Protein AF-A0A091BX92-F1 (afdb_monomer)

Secondary structure (DSSP, 8-state):
-HHHHHTT--HHHHHHHHHHHHHHHHHHHHHHHHHHHHTHHHHHHSHHHHHHHHHHHHHHHHHHHHHHHHHHT--HHHHHHHTTTTS-HHHHHHHHHHTT--HHHHHHHHHHHHHHHHHHHHHHHTT-

Sequence (128 aa):
MVFLLVFDIPQTAYDNGGQFLSIWITPATVCLAIKLENNYQYLKENYIPILTGIISGVLLHTILILALYLLFFFDGELFATLYPKSITTAIAVGVSESLGGLESLTVAVVVFTGILGAAIGPGLVLKS

pLDDT: mean 83.37, std 9.71, range [44.44, 94.94]

Solvent-accessible surface area (backbone atoms only — not comparable to full-atom values): 7056 Å² total; per-residue (Å²): 107,73,67,40,67,75,67,72,52,58,65,71,61,54,52,61,61,46,49,58,59,59,60,53,46,55,59,53,52,51,52,51,51,52,56,46,58,79,42,37,69,61,48,67,76,43,43,64,67,51,51,53,50,51,52,51,51,51,52,52,50,52,52,51,52,52,51,48,39,71,74,66,69,58,56,68,40,57,50,24,20,57,69,40,30,86,46,61,57,79,59,21,34,57,55,11,50,76,55,58,19,49,50,74,57,24,47,52,46,19,51,52,47,47,52,51,45,65,67,47,43,59,72,68,61,73,75,115

Mean predicted aligned error: 8.31 Å

Organism: NCBI:txid1302649

Radius of gyration: 18.19 Å; Cα contacts (8 Å, |Δi|>4): 69; chains: 1; bounding box: 42×31×53 Å

Structure (mmCIF, N/CA/C/O backbone):
data_AF-A0A091BX92-F1
#
_entry.id   AF-A0A091BX92-F1
#
loop_
_atom_site.group_PDB
_atom_site.id
_atom_site.type_symbo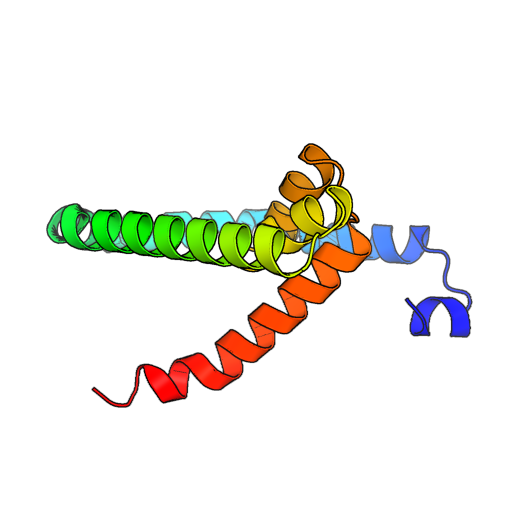l
_atom_site.label_atom_id
_atom_site.label_alt_id
_atom_site.label_comp_id
_atom_site.label_asym_id
_atom_site.label_entity_id
_atom_site.label_seq_id
_atom_site.pdbx_PDB_ins_code
_atom_site.Cartn_x
_atom_site.Cartn_y
_atom_site.Cartn_z
_atom_site.occupancy
_atom_site.B_iso_or_equiv
_atom_site.auth_seq_id
_atom_site.auth_comp_id
_atom_site.auth_asym_id
_atom_site.auth_atom_id
_atom_site.pdbx_PDB_model_num
ATOM 1 N N . MET A 1 1 ? 1.011 -4.077 -21.528 1.00 57.09 1 MET A N 1
ATOM 2 C CA . MET A 1 1 ? 2.123 -3.612 -22.387 1.00 57.09 1 MET A CA 1
ATOM 3 C C . MET A 1 1 ? 2.251 -4.430 -23.672 1.00 57.09 1 MET A C 1
ATOM 5 O O . MET A 1 1 ? 2.066 -3.853 -24.730 1.00 57.09 1 MET A O 1
ATOM 9 N N . VAL A 1 2 ? 2.452 -5.757 -23.604 1.00 62.53 2 VAL A N 1
ATOM 10 C CA . VAL A 1 2 ? 2.533 -6.638 -24.799 1.00 62.53 2 VAL A CA 1
ATOM 11 C C . VAL A 1 2 ? 1.303 -6.512 -25.706 1.00 62.53 2 VAL A C 1
ATOM 13 O O . VAL A 1 2 ? 1.441 -6.412 -26.915 1.00 62.53 2 VAL A O 1
ATOM 16 N N . PHE A 1 3 ? 0.107 -6.415 -25.122 1.00 67.81 3 PHE A N 1
ATOM 17 C CA . PHE A 1 3 ? -1.128 -6.198 -25.880 1.00 67.81 3 PHE A CA 1
ATOM 18 C C . PHE A 1 3 ? -1.123 -4.878 -26.677 1.00 67.81 3 PHE A C 1
ATOM 20 O O . PHE A 1 3 ? -1.458 -4.878 -27.851 1.00 67.81 3 PHE A O 1
ATOM 27 N N . LEU A 1 4 ? -0.676 -3.761 -26.088 1.00 66.44 4 LEU A N 1
ATOM 28 C CA . LEU A 1 4 ? -0.647 -2.460 -26.778 1.00 66.44 4 LEU A CA 1
ATOM 29 C C . LEU A 1 4 ? 0.383 -2.429 -27.916 1.00 66.44 4 LEU A C 1
ATOM 31 O O . LEU A 1 4 ? 0.110 -1.839 -28.953 1.00 66.44 4 LEU A O 1
ATOM 35 N N . LEU A 1 5 ? 1.520 -3.113 -27.740 1.00 63.19 5 LEU A N 1
ATOM 36 C CA . LEU A 1 5 ? 2.550 -3.265 -28.774 1.00 63.19 5 LEU A CA 1
ATOM 37 C C . LEU A 1 5 ? 2.082 -4.137 -29.948 1.00 63.19 5 LEU A C 1
ATOM 39 O O . LEU A 1 5 ? 2.441 -3.867 -31.085 1.00 63.19 5 LEU A O 1
ATOM 43 N N . VAL A 1 6 ? 1.273 -5.171 -29.688 1.00 71.62 6 VAL A N 1
ATOM 44 C CA . VAL A 1 6 ? 0.710 -6.041 -30.740 1.00 71.62 6 VAL A CA 1
ATOM 45 C C . VAL A 1 6 ? -0.381 -5.329 -31.545 1.00 71.62 6 VAL A C 1
ATOM 47 O O . VAL A 1 6 ? -0.534 -5.601 -32.732 1.00 71.62 6 VAL A O 1
ATOM 50 N N . PHE A 1 7 ? -1.127 -4.418 -30.917 1.00 75.81 7 PHE A N 1
ATOM 51 C CA . PHE A 1 7 ? -2.222 -3.673 -31.551 1.00 75.81 7 PHE A CA 1
ATOM 52 C C . PHE A 1 7 ? -1.830 -2.263 -32.032 1.00 75.81 7 PHE A C 1
ATOM 54 O O . PHE A 1 7 ? -2.705 -1.527 -32.480 1.00 75.81 7 PHE A O 1
ATOM 61 N N . ASP A 1 8 ? -0.545 -1.900 -31.947 1.00 65.19 8 ASP A N 1
ATOM 62 C CA . ASP A 1 8 ? 0.020 -0.600 -32.353 1.00 65.19 8 ASP A CA 1
ATOM 63 C C . ASP A 1 8 ? -0.769 0.610 -31.809 1.00 65.19 8 ASP A C 1
ATOM 65 O O . ASP A 1 8 ? -1.004 1.614 -32.483 1.00 65.19 8 ASP A O 1
ATOM 69 N N . ILE A 1 9 ? -1.246 0.491 -30.564 1.00 69.06 9 ILE A N 1
ATOM 70 C CA . ILE A 1 9 ? -2.024 1.546 -29.912 1.00 69.06 9 ILE A CA 1
ATOM 71 C C . ILE A 1 9 ? -1.036 2.524 -29.270 1.00 69.06 9 ILE A C 1
ATOM 73 O O . ILE A 1 9 ? -0.296 2.120 -28.365 1.00 69.06 9 ILE A O 1
ATOM 77 N N . PRO A 1 10 ? -1.028 3.809 -29.672 1.00 73.56 10 PRO A N 1
ATOM 78 C CA . PRO A 1 10 ? -0.147 4.792 -29.061 1.00 73.56 10 PRO A CA 1
ATOM 79 C C . PRO A 1 10 ? -0.455 4.916 -27.563 1.00 73.56 10 PRO A C 1
ATOM 81 O O . PRO A 1 10 ? -1.616 5.040 -27.170 1.00 73.56 10 PRO A O 1
ATOM 84 N N . GLN A 1 11 ? 0.588 4.904 -26.720 1.00 62.22 11 GLN A N 1
ATOM 85 C CA . GLN A 1 11 ? 0.460 5.036 -25.257 1.00 62.22 11 GLN A CA 1
ATOM 86 C C . GLN A 1 11 ? -0.392 6.247 -24.858 1.00 62.22 11 GLN A C 1
ATOM 88 O O . GLN A 1 11 ? -1.232 6.154 -23.971 1.00 62.22 11 GLN A O 1
ATOM 93 N N . THR A 1 12 ? -0.273 7.344 -25.604 1.00 62.91 12 THR A N 1
ATOM 94 C CA . THR A 1 12 ? -1.047 8.572 -25.395 1.00 62.91 12 THR A CA 1
ATOM 95 C C . THR A 1 12 ? -2.563 8.378 -25.526 1.00 62.91 12 THR A C 1
ATOM 97 O O . THR A 1 12 ? -3.331 9.091 -24.881 1.00 62.91 12 THR A O 1
ATOM 100 N N . ALA A 1 13 ? -3.029 7.413 -26.326 1.00 66.38 13 ALA A N 1
ATOM 101 C CA . ALA A 1 13 ? -4.447 7.057 -26.404 1.00 66.38 13 ALA A CA 1
ATOM 102 C C . ALA A 1 13 ? -4.900 6.221 -25.194 1.00 66.38 13 ALA A C 1
ATOM 104 O O . ALA A 1 13 ? -6.029 6.383 -24.729 1.00 66.38 13 ALA A O 1
ATOM 105 N N . TYR A 1 14 ? -4.022 5.368 -24.654 1.00 66.44 14 TYR A N 1
ATOM 106 C CA . TYR A 1 14 ? -4.281 4.609 -23.427 1.00 66.44 14 TYR A CA 1
ATOM 107 C C . TYR A 1 14 ? -4.352 5.533 -22.202 1.00 66.44 14 TYR A C 1
ATOM 109 O O . TYR A 1 14 ? -5.292 5.435 -21.412 1.00 66.44 14 TYR A O 1
ATOM 117 N N . ASP A 1 15 ? -3.429 6.490 -22.098 1.00 68.50 15 ASP A N 1
ATOM 118 C CA . ASP A 1 15 ? -3.381 7.446 -20.989 1.00 68.50 15 ASP A CA 1
ATOM 119 C C . ASP A 1 15 ? -4.589 8.395 -20.996 1.00 68.50 15 ASP A C 1
ATOM 121 O O . ASP A 1 15 ? -5.194 8.643 -19.950 1.00 68.50 15 ASP A O 1
ATOM 125 N N . ASN A 1 16 ? -5.028 8.845 -22.180 1.00 70.38 16 ASN A N 1
ATOM 126 C CA . ASN A 1 16 ? -6.267 9.619 -22.323 1.00 70.38 16 ASN A CA 1
ATOM 127 C C . ASN A 1 16 ? -7.509 8.833 -21.870 1.00 70.38 16 ASN A C 1
ATOM 129 O O . ASN A 1 16 ? -8.398 9.396 -21.234 1.00 70.38 16 ASN A O 1
ATOM 133 N N . GLY A 1 17 ? -7.577 7.527 -22.152 1.00 66.75 17 GLY A N 1
ATOM 134 C CA . GLY A 1 17 ? -8.651 6.665 -21.645 1.00 66.75 17 GLY A CA 1
ATOM 135 C C . GLY A 1 17 ? -8.584 6.462 -20.126 1.00 66.75 17 GLY A C 1
ATOM 136 O O . GLY A 1 17 ? -9.614 6.447 -19.448 1.00 66.75 17 GLY A O 1
ATOM 137 N N . GLY A 1 18 ? -7.370 6.366 -19.576 1.00 70.81 18 GLY A N 1
ATOM 138 C CA . GLY A 1 18 ? -7.107 6.230 -18.142 1.00 70.81 18 GLY A CA 1
ATOM 139 C C . GLY A 1 18 ? -7.521 7.449 -17.312 1.00 70.81 18 GLY A C 1
ATOM 140 O O . GLY A 1 18 ? -7.836 7.305 -16.130 1.00 70.81 18 GLY A O 1
ATOM 141 N N . GLN A 1 19 ? -7.609 8.635 -17.920 1.00 72.62 19 GLN A N 1
ATOM 142 C CA . GLN A 1 19 ? -7.997 9.862 -17.223 1.00 72.62 19 GLN A CA 1
ATOM 143 C C . GLN A 1 19 ? -9.383 9.760 -16.567 1.00 72.62 19 GLN A C 1
ATOM 145 O O . GLN A 1 19 ? -9.580 10.262 -15.458 1.00 72.62 19 GLN A O 1
ATOM 150 N N . PHE A 1 20 ? -10.327 9.051 -17.195 1.00 76.38 20 PHE A N 1
ATOM 151 C CA . PHE A 1 20 ? -11.635 8.806 -16.592 1.00 76.38 20 PHE A CA 1
ATOM 152 C C . PHE A 1 20 ? -11.510 8.007 -15.291 1.00 76.38 20 PHE A C 1
ATOM 154 O O . PHE A 1 20 ? -12.084 8.411 -14.285 1.00 76.38 20 PHE A O 1
ATOM 161 N N . LEU A 1 21 ? -10.718 6.929 -15.263 1.00 77.00 21 LEU A N 1
ATOM 162 C CA . LEU A 1 21 ? -10.486 6.139 -14.044 1.00 77.00 21 LEU A CA 1
ATOM 163 C C . LEU A 1 21 ? -9.913 6.997 -12.911 1.00 77.00 21 LEU A C 1
ATOM 165 O O . LEU A 1 21 ? -10.390 6.896 -11.782 1.00 77.00 21 LEU A O 1
ATOM 169 N N . SER A 1 22 ? -8.966 7.886 -13.218 1.00 76.25 22 SER A N 1
ATOM 170 C CA . SER A 1 22 ? -8.400 8.828 -12.245 1.00 76.25 22 SER A CA 1
ATOM 171 C C . SER A 1 22 ? -9.457 9.770 -11.658 1.00 76.25 22 SER A C 1
ATOM 173 O O . SER A 1 22 ? -9.481 9.971 -10.444 1.00 76.25 2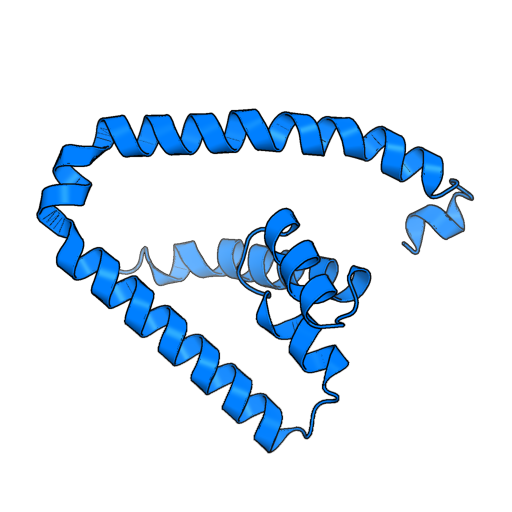2 SER A O 1
ATOM 175 N N . ILE A 1 23 ? -10.385 10.281 -12.481 1.00 83.38 23 ILE A N 1
ATOM 176 C CA . ILE A 1 23 ? -11.509 11.117 -12.018 1.00 83.38 23 ILE A CA 1
ATOM 177 C C . ILE A 1 23 ? -12.421 10.340 -11.061 1.00 83.38 23 ILE A C 1
ATOM 179 O O . ILE A 1 23 ? -12.904 10.918 -10.092 1.00 83.38 23 ILE A O 1
ATOM 183 N N . TRP A 1 24 ? -12.634 9.039 -11.286 1.00 84.56 24 TRP A N 1
ATOM 184 C CA . TRP A 1 24 ? -13.462 8.188 -10.420 1.00 84.56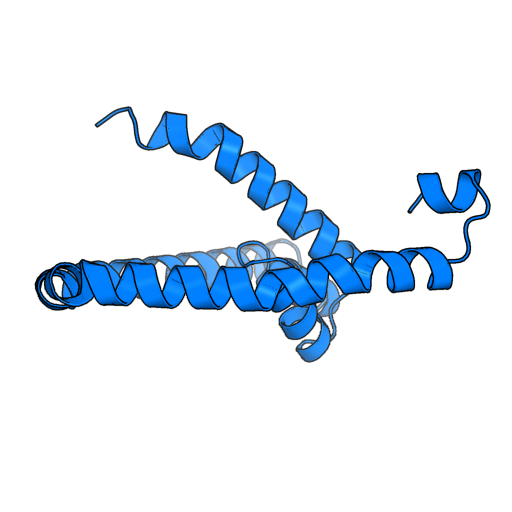 24 TRP A CA 1
ATOM 185 C C . TRP A 1 24 ? -12.781 7.781 -9.102 1.00 84.56 24 TRP A C 1
ATOM 187 O O . TRP A 1 24 ? -13.476 7.384 -8.162 1.00 84.56 24 TRP A O 1
ATOM 197 N N . ILE A 1 25 ? -11.458 7.931 -8.966 1.00 84.12 25 ILE A N 1
ATOM 198 C CA . ILE A 1 25 ? -10.774 7.671 -7.688 1.00 84.12 25 ILE A CA 1
ATOM 199 C C . ILE A 1 25 ? -11.181 8.704 -6.636 1.00 84.12 25 ILE A C 1
ATOM 201 O O . ILE A 1 25 ? -11.473 8.330 -5.503 1.00 84.12 25 ILE A O 1
ATOM 205 N N . THR A 1 26 ? -11.290 9.983 -7.004 1.00 86.12 26 THR A N 1
ATOM 206 C CA . THR A 1 26 ? -11.707 11.048 -6.079 1.00 86.12 26 THR A CA 1
ATOM 207 C C . THR A 1 26 ? -13.067 10.782 -5.408 1.00 86.12 26 THR A C 1
ATOM 209 O O . THR A 1 26 ? -13.111 10.780 -4.176 1.00 86.12 26 THR A O 1
ATOM 212 N N . PRO A 1 27 ? -14.178 10.506 -6.127 1.00 89.62 27 PRO A N 1
ATOM 213 C CA . PRO A 1 27 ? -15.451 10.178 -5.494 1.00 89.62 27 PRO A CA 1
ATOM 214 C C . PRO A 1 27 ? -15.381 8.870 -4.699 1.00 89.62 27 PRO A C 1
ATOM 216 O O . PRO A 1 27 ? -15.991 8.795 -3.635 1.00 89.62 27 PRO A O 1
ATOM 219 N N . ALA A 1 28 ? -14.598 7.871 -5.127 1.00 87.50 28 ALA A N 1
ATOM 220 C CA . ALA A 1 28 ? -14.395 6.653 -4.340 1.00 87.50 28 ALA A CA 1
ATOM 221 C C . ALA A 1 28 ? -13.718 6.945 -2.984 1.00 87.50 28 ALA A C 1
ATOM 223 O O . ALA A 1 28 ? -14.141 6.414 -1.953 1.00 87.50 28 ALA A O 1
ATOM 224 N N . THR A 1 29 ? -12.722 7.838 -2.956 1.00 89.69 29 THR A N 1
ATOM 225 C CA . THR A 1 29 ? -12.071 8.309 -1.724 1.00 89.69 29 THR A CA 1
ATOM 226 C C . THR A 1 29 ? -13.033 9.103 -0.838 1.00 89.69 29 THR A C 1
ATOM 228 O O . THR A 1 29 ? -13.060 8.893 0.374 1.00 89.69 29 THR A O 1
ATOM 231 N N . VAL A 1 30 ? -13.874 9.965 -1.418 1.00 91.44 30 VAL A N 1
ATOM 232 C CA . VAL A 1 30 ? -14.906 10.706 -0.669 1.00 91.44 30 VAL A CA 1
ATOM 233 C C . VAL A 1 30 ? -15.935 9.751 -0.056 1.00 91.44 30 VAL A C 1
ATOM 235 O O . VAL A 1 30 ? -16.270 9.877 1.120 1.00 91.44 30 VAL A O 1
ATOM 238 N N . CYS A 1 31 ? -16.393 8.742 -0.802 1.00 91.88 31 CYS A N 1
ATOM 239 C CA . CYS A 1 31 ? -17.294 7.719 -0.273 1.00 91.88 31 CYS A CA 1
ATOM 240 C C . CYS A 1 31 ? -16.673 6.955 0.906 1.00 91.88 31 CYS A C 1
ATOM 242 O O . CYS A 1 31 ? -17.380 6.636 1.863 1.00 91.88 31 CYS A O 1
ATOM 244 N N . LEU A 1 32 ? -15.367 6.671 0.862 1.00 89.94 32 LEU A N 1
ATOM 245 C CA . LEU A 1 32 ? -14.653 6.056 1.982 1.00 89.94 32 LEU A CA 1
ATOM 246 C C . LEU A 1 32 ? -14.653 6.966 3.220 1.00 89.94 32 LEU A C 1
ATOM 248 O O . LEU A 1 32 ? -14.917 6.480 4.319 1.00 89.94 32 LEU A O 1
ATOM 252 N N . ALA A 1 33 ? -14.422 8.270 3.045 1.00 89.81 33 ALA A N 1
ATOM 253 C CA . ALA A 1 33 ? -14.463 9.240 4.139 1.00 89.81 33 ALA A CA 1
ATOM 254 C C . ALA A 1 33 ? -15.851 9.300 4.804 1.00 89.81 33 ALA A C 1
ATOM 256 O O . ALA A 1 33 ? -15.944 9.215 6.026 1.00 89.81 33 ALA A O 1
ATOM 257 N N . ILE A 1 34 ? -16.929 9.326 4.013 1.00 92.69 34 ILE A N 1
ATOM 258 C CA . ILE A 1 34 ? -18.312 9.307 4.527 1.00 92.69 34 ILE A CA 1
ATOM 259 C C . ILE A 1 34 ? -18.607 8.003 5.287 1.00 92.69 34 ILE A C 1
ATOM 261 O O . ILE A 1 34 ? -19.238 8.015 6.344 1.00 92.69 34 ILE A O 1
ATOM 265 N N . LYS A 1 35 ? -18.150 6.845 4.785 1.00 86.88 35 LYS A N 1
ATOM 266 C CA . LYS A 1 35 ? -18.298 5.570 5.513 1.00 86.88 35 LYS A CA 1
ATOM 267 C C . LYS A 1 35 ? -17.573 5.594 6.856 1.00 86.88 35 LYS A C 1
ATOM 269 O O . LYS A 1 35 ? -18.089 5.033 7.823 1.00 86.88 35 LYS A O 1
ATOM 274 N N . LEU A 1 36 ? -16.400 6.218 6.910 1.00 88.88 36 LEU A N 1
ATOM 275 C CA . LEU A 1 36 ? -15.629 6.354 8.138 1.00 88.88 36 LEU A CA 1
ATOM 276 C C . LEU A 1 36 ? -16.319 7.293 9.134 1.00 88.88 36 LEU A C 1
ATOM 278 O O . LEU A 1 36 ? -16.381 6.965 10.312 1.00 88.88 36 LEU A O 1
ATOM 282 N N . GLU A 1 37 ? -16.894 8.402 8.662 1.00 91.19 37 GLU A N 1
ATOM 283 C CA . GLU A 1 37 ? -17.678 9.338 9.479 1.00 91.19 37 GLU A CA 1
ATOM 284 C C . GLU A 1 37 ? -18.909 8.661 10.099 1.00 91.19 37 GLU A C 1
ATOM 286 O O . GLU A 1 37 ? -19.112 8.727 11.310 1.00 91.19 37 GLU A O 1
ATOM 291 N N . ASN A 1 38 ? -19.675 7.911 9.302 1.00 91.06 38 ASN A N 1
ATOM 292 C CA . ASN A 1 38 ? -20.840 7.166 9.793 1.00 91.06 38 ASN A CA 1
ATOM 293 C C . ASN A 1 38 ? -20.487 6.123 10.869 1.00 91.06 38 ASN A C 1
ATOM 295 O O . ASN A 1 38 ? -21.324 5.788 11.701 1.00 91.06 38 ASN A O 1
ATOM 299 N N . ASN A 1 39 ? -19.252 5.612 10.867 1.00 89.19 39 ASN A N 1
ATOM 300 C CA . ASN A 1 39 ? -18.743 4.656 11.856 1.00 89.19 39 ASN A CA 1
ATOM 301 C C . ASN A 1 39 ? -17.735 5.296 12.827 1.00 89.19 39 ASN A C 1
ATOM 303 O O . ASN A 1 39 ? -16.993 4.589 13.514 1.00 89.19 39 ASN A O 1
ATOM 307 N N . TYR A 1 40 ? -17.695 6.629 12.906 1.00 89.44 40 TYR A N 1
ATOM 308 C CA . TYR A 1 40 ? -16.688 7.357 13.676 1.00 89.44 40 TYR A CA 1
ATOM 309 C C . TYR A 1 40 ? -16.733 7.012 15.166 1.00 89.44 40 TYR A C 1
ATOM 311 O O . TYR A 1 40 ? -15.694 6.909 15.813 1.00 89.44 40 TYR A O 1
ATOM 319 N N . GLN A 1 41 ? -17.926 6.773 15.713 1.00 88.62 41 GLN A N 1
ATOM 320 C CA . GLN A 1 41 ? -18.079 6.397 17.116 1.00 88.62 41 GLN A CA 1
ATOM 321 C C . GLN A 1 41 ? -17.420 5.041 17.422 1.00 88.62 41 GLN A C 1
ATOM 323 O O . GLN A 1 41 ? -16.658 4.943 18.382 1.00 88.62 41 GLN A O 1
ATOM 328 N N . TYR A 1 42 ? -17.593 4.045 16.547 1.00 88.81 42 TYR A N 1
ATOM 329 C CA . TYR A 1 42 ? -16.919 2.747 16.660 1.00 88.81 42 TYR A CA 1
ATOM 330 C C . TYR A 1 42 ? -15.394 2.874 16.522 1.00 88.81 42 TYR A C 1
ATOM 332 O O . TYR A 1 42 ? -14.640 2.257 17.278 1.00 88.81 42 TYR A O 1
ATOM 340 N N . LEU A 1 43 ? -14.936 3.714 15.584 1.00 88.81 43 LEU A N 1
ATOM 341 C CA . LEU A 1 43 ? -13.518 4.016 15.391 1.00 88.81 43 LEU A CA 1
ATOM 342 C C . LEU A 1 43 ? -12.908 4.652 16.645 1.00 88.81 43 LEU A C 1
ATOM 344 O O . LEU A 1 43 ? -11.812 4.279 17.053 1.00 88.81 43 LEU A O 1
ATOM 348 N N . LYS A 1 44 ? -13.625 5.593 17.267 1.00 90.88 44 LYS A N 1
ATOM 349 C CA . LYS A 1 44 ? -13.189 6.296 18.475 1.00 90.88 44 LYS A CA 1
ATOM 350 C C . LYS A 1 44 ? -13.157 5.380 19.695 1.00 90.88 44 LYS A C 1
ATOM 352 O O . LYS A 1 44 ? -12.267 5.530 20.520 1.00 90.88 44 LYS A O 1
ATOM 357 N N . GLU A 1 45 ? -14.085 4.438 19.817 1.00 92.69 45 GLU A N 1
ATOM 358 C CA . GLU A 1 45 ? -14.076 3.455 20.908 1.00 92.69 45 GLU A CA 1
ATOM 359 C C . GLU A 1 45 ? -12.928 2.441 20.762 1.00 92.69 45 GLU A C 1
ATOM 361 O O . GLU A 1 45 ? -12.342 2.028 21.759 1.00 92.69 45 GLU A O 1
ATOM 366 N N . ASN A 1 46 ? -12.541 2.100 19.526 1.00 91.31 46 ASN A N 1
ATOM 367 C CA . ASN A 1 46 ? -11.538 1.069 19.228 1.00 91.31 46 ASN A CA 1
ATOM 368 C C . ASN A 1 46 ? -10.237 1.608 18.609 1.00 91.31 46 ASN A C 1
ATOM 370 O O . ASN A 1 46 ? -9.481 0.860 17.987 1.00 91.31 46 ASN A O 1
ATOM 374 N N . TYR A 1 47 ? -9.935 2.896 18.780 1.00 92.31 47 TYR A N 1
ATOM 375 C CA . TYR A 1 47 ? -8.776 3.515 18.129 1.00 92.31 47 TYR A CA 1
ATOM 376 C C . TYR A 1 47 ? -7.440 2.891 18.563 1.00 92.31 47 TYR A C 1
ATOM 378 O O . TYR A 1 47 ? -6.510 2.825 17.762 1.00 92.31 47 TYR A O 1
ATOM 386 N N . ILE A 1 48 ? -7.350 2.395 19.806 1.00 94.31 48 ILE A N 1
ATOM 387 C CA . ILE A 1 48 ? -6.140 1.753 20.338 1.00 94.31 48 ILE A CA 1
ATOM 388 C C . ILE A 1 48 ? -5.826 0.459 19.563 1.00 94.31 48 ILE A C 1
ATOM 390 O O . ILE A 1 48 ? -4.759 0.420 18.952 1.00 94.31 48 ILE A O 1
ATOM 394 N N . PRO 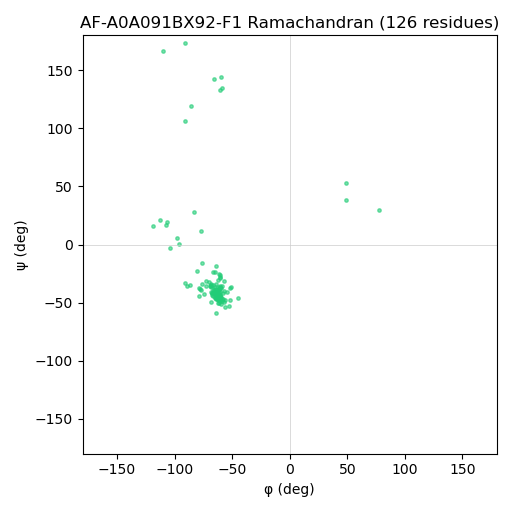A 1 49 ? -6.714 -0.562 19.506 1.00 92.38 49 PRO A N 1
ATOM 395 C CA . PRO A 1 49 ? -6.506 -1.754 18.675 1.00 92.38 49 PRO A CA 1
ATOM 396 C C . PRO A 1 49 ? -6.176 -1.459 17.208 1.00 92.38 49 PRO A C 1
ATOM 398 O O . PRO A 1 49 ? -5.365 -2.151 16.595 1.00 92.38 49 PRO A O 1
ATOM 401 N N . ILE A 1 50 ? -6.804 -0.432 16.633 1.00 91.44 50 ILE A N 1
ATOM 402 C CA . ILE A 1 50 ? -6.603 -0.065 15.229 1.00 91.44 50 ILE A CA 1
ATOM 403 C C . ILE A 1 50 ? -5.192 0.484 15.022 1.00 91.44 50 ILE A C 1
ATOM 405 O O . ILE A 1 50 ? -4.472 0.020 14.139 1.00 91.44 50 ILE A O 1
ATOM 409 N N . LEU A 1 51 ? -4.768 1.435 15.856 1.00 94.38 51 LEU A N 1
ATOM 410 C CA . LEU A 1 51 ? -3.431 2.015 15.769 1.00 94.38 51 LEU A CA 1
ATOM 411 C C . LEU A 1 51 ? -2.344 0.980 16.040 1.00 94.38 51 LEU A C 1
ATOM 413 O O . LEU A 1 51 ? -1.355 0.942 15.311 1.00 94.38 51 LEU A O 1
ATOM 417 N N . THR A 1 52 ? -2.515 0.125 17.049 1.00 94.31 52 THR A N 1
ATOM 418 C CA . THR A 1 52 ? -1.519 -0.909 17.353 1.00 94.31 52 THR A CA 1
ATOM 419 C C . THR A 1 52 ? -1.401 -1.918 16.218 1.00 94.31 52 THR A C 1
ATOM 421 O O . THR A 1 52 ? -0.278 -2.250 15.848 1.00 94.31 52 THR A O 1
ATOM 424 N N . GLY A 1 53 ? -2.518 -2.328 15.606 1.00 93.44 53 GLY A N 1
ATOM 425 C CA . GLY A 1 53 ? -2.520 -3.203 14.432 1.00 93.44 53 GLY A CA 1
ATOM 426 C C . GLY A 1 53 ? -1.841 -2.576 13.211 1.00 93.44 53 GLY A C 1
ATOM 427 O O . GLY A 1 53 ? -1.048 -3.238 12.538 1.00 93.44 53 GLY A O 1
ATOM 428 N N . ILE A 1 54 ? -2.091 -1.287 12.948 1.00 91.94 54 ILE A N 1
ATOM 429 C CA . ILE A 1 54 ? -1.422 -0.548 11.865 1.00 91.94 54 ILE A CA 1
ATOM 430 C C . ILE A 1 54 ? 0.085 -0.487 12.127 1.00 91.94 54 ILE A C 1
ATOM 432 O O . ILE A 1 54 ? 0.871 -0.849 11.256 1.00 91.94 54 ILE A O 1
ATOM 436 N N . ILE A 1 55 ? 0.499 -0.076 13.328 1.00 94.94 55 ILE A N 1
ATOM 437 C CA . ILE A 1 55 ? 1.916 0.067 13.678 1.00 94.94 55 ILE A CA 1
ATOM 438 C C . ILE A 1 55 ? 2.627 -1.286 13.602 1.00 94.94 55 ILE A C 1
ATOM 440 O O . ILE A 1 55 ? 3.683 -1.381 12.979 1.00 94.94 55 ILE A O 1
ATOM 444 N N . SER A 1 56 ? 2.054 -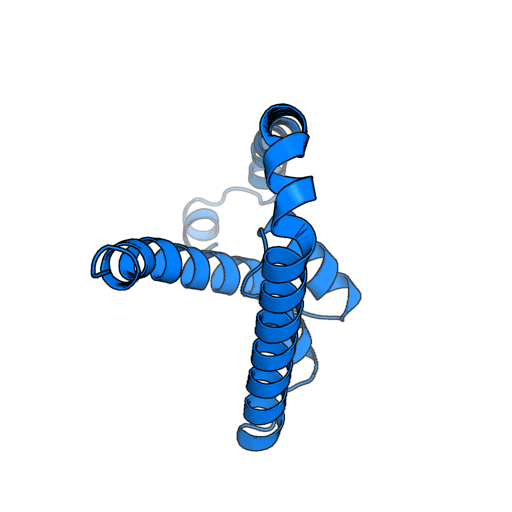2.345 14.181 1.00 94.69 56 SER A N 1
ATOM 445 C CA . SER A 1 56 ? 2.669 -3.674 14.146 1.00 94.69 56 SER A CA 1
ATOM 446 C C . SER A 1 56 ? 2.764 -4.218 12.722 1.00 94.69 56 SER A C 1
ATOM 448 O O . SER A 1 56 ? 3.781 -4.804 12.362 1.00 94.69 56 SER A O 1
ATOM 450 N N . GLY A 1 57 ? 1.733 -3.995 11.899 1.00 90.19 57 GLY A N 1
ATOM 451 C CA . GLY A 1 57 ? 1.721 -4.394 10.493 1.00 90.19 57 GLY A CA 1
ATOM 452 C C . GLY A 1 57 ? 2.781 -3.663 9.671 1.00 90.19 57 GLY A C 1
ATOM 453 O O . GLY A 1 57 ? 3.536 -4.305 8.945 1.00 90.19 57 GLY A O 1
ATOM 454 N N . VAL A 1 58 ? 2.884 -2.340 9.827 1.00 90.25 58 VAL A N 1
ATOM 455 C CA . VAL A 1 58 ? 3.884 -1.515 9.133 1.00 90.25 58 VAL A CA 1
ATOM 456 C C . VAL A 1 58 ? 5.297 -1.896 9.566 1.00 90.25 58 VAL A C 1
ATOM 458 O O . VAL A 1 58 ? 6.149 -2.117 8.713 1.00 90.25 58 VAL A O 1
ATOM 461 N N . LEU A 1 59 ? 5.551 -2.048 10.868 1.00 93.19 59 LEU A N 1
ATOM 462 C CA . LEU A 1 59 ? 6.868 -2.453 11.366 1.00 93.19 59 LEU A CA 1
ATOM 463 C C . LEU A 1 59 ? 7.270 -3.834 10.846 1.00 93.19 59 LEU A C 1
ATOM 465 O O . LEU A 1 59 ? 8.377 -3.994 10.337 1.00 93.19 59 LEU A O 1
ATOM 469 N N . LEU A 1 60 ? 6.372 -4.819 10.928 1.00 92.44 60 LEU A N 1
ATOM 470 C CA . LEU A 1 60 ? 6.631 -6.166 10.422 1.00 92.44 60 LEU A CA 1
ATOM 471 C C . LEU A 1 60 ? 6.898 -6.156 8.913 1.00 92.44 60 LEU A C 1
ATOM 473 O O . LEU A 1 60 ? 7.821 -6.824 8.449 1.00 92.44 60 LEU A O 1
ATOM 477 N N . HIS A 1 61 ? 6.138 -5.365 8.156 1.00 89.31 61 HIS A N 1
ATOM 478 C CA . HIS A 1 61 ? 6.335 -5.187 6.722 1.00 89.31 61 HIS A CA 1
ATOM 479 C C . HIS A 1 61 ? 7.708 -4.583 6.396 1.00 89.31 61 HIS A C 1
ATOM 481 O O . HIS A 1 61 ? 8.451 -5.147 5.591 1.00 89.31 61 HIS A O 1
ATOM 487 N N . THR A 1 62 ? 8.077 -3.483 7.056 1.00 88.38 62 THR A N 1
ATOM 488 C CA . THR A 1 62 ? 9.368 -2.812 6.861 1.00 88.38 62 THR A CA 1
ATOM 489 C C . THR A 1 62 ? 10.536 -3.723 7.227 1.00 88.38 62 THR A C 1
ATOM 491 O O . THR A 1 62 ? 11.492 -3.824 6.461 1.00 88.38 62 THR A O 1
ATOM 494 N N . ILE A 1 63 ? 10.457 -4.430 8.360 1.00 90.50 63 ILE A N 1
ATOM 495 C CA . ILE A 1 63 ? 11.498 -5.375 8.790 1.00 90.50 63 ILE A CA 1
ATOM 496 C C . ILE A 1 63 ? 11.647 -6.506 7.771 1.00 90.50 63 ILE A C 1
ATOM 498 O O . ILE A 1 63 ? 12.769 -6.865 7.421 1.00 90.50 63 ILE A O 1
ATOM 502 N N . LEU A 1 64 ? 10.537 -7.049 7.265 1.00 88.62 64 LEU A N 1
ATOM 503 C CA . LEU A 1 64 ? 10.566 -8.126 6.278 1.00 88.62 64 LEU A CA 1
ATOM 504 C C . LEU A 1 64 ? 11.233 -7.682 4.972 1.00 88.62 64 LEU A C 1
ATOM 506 O O . LEU A 1 64 ? 12.070 -8.403 4.433 1.00 88.62 64 LEU A O 1
ATOM 510 N N . ILE A 1 65 ? 10.898 -6.490 4.475 1.00 85.69 65 ILE A N 1
ATOM 511 C CA . ILE A 1 65 ? 11.509 -5.941 3.260 1.00 85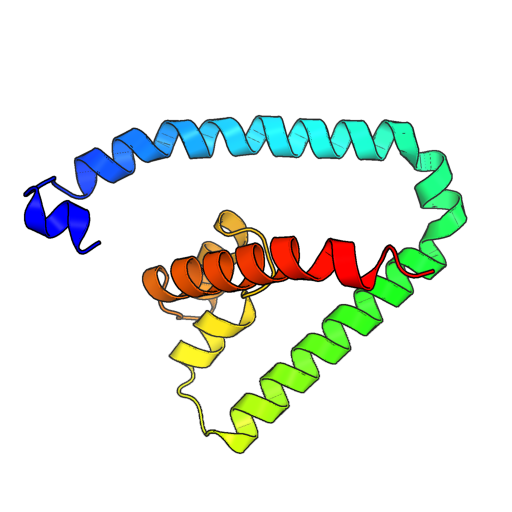.69 65 ILE A CA 1
ATOM 512 C C . ILE A 1 65 ? 12.995 -5.651 3.477 1.00 85.69 65 ILE A C 1
ATOM 514 O O . ILE A 1 65 ? 13.808 -5.986 2.618 1.00 85.69 65 ILE A O 1
ATOM 518 N N . LEU A 1 66 ? 13.369 -5.093 4.630 1.00 85.75 66 LEU A N 1
ATOM 519 C CA . LEU A 1 66 ? 14.770 -4.850 4.968 1.00 85.75 66 LEU A CA 1
ATOM 520 C C . LEU A 1 66 ? 15.566 -6.161 5.066 1.00 85.75 66 LEU A C 1
ATOM 522 O O . LEU A 1 66 ? 16.689 -6.241 4.574 1.00 85.75 66 LEU A O 1
ATOM 526 N N . ALA A 1 67 ? 14.981 -7.207 5.653 1.00 86.75 67 ALA A N 1
ATOM 527 C CA . ALA A 1 67 ? 15.597 -8.528 5.717 1.00 86.75 67 ALA A CA 1
ATOM 528 C C . ALA A 1 67 ? 15.799 -9.132 4.318 1.00 86.75 67 ALA A C 1
ATOM 530 O O . ALA A 1 67 ? 16.865 -9.675 4.036 1.00 86.75 67 ALA A O 1
ATOM 531 N N . LEU A 1 68 ? 14.814 -8.997 3.423 1.00 83.00 68 LEU A N 1
ATOM 532 C CA . LEU A 1 68 ? 14.943 -9.431 2.029 1.00 83.00 68 LEU A CA 1
ATOM 533 C C . LEU A 1 68 ? 16.008 -8.630 1.273 1.00 83.00 68 LEU A C 1
ATOM 535 O O . LEU A 1 68 ? 16.788 -9.219 0.532 1.00 83.00 68 LEU A O 1
ATOM 539 N N . TYR A 1 69 ? 16.077 -7.316 1.494 1.00 82.19 69 TYR A N 1
ATOM 540 C CA . TYR A 1 69 ? 17.108 -6.453 0.919 1.00 82.19 69 TYR A CA 1
ATOM 541 C C . TYR A 1 69 ? 18.517 -6.911 1.317 1.00 82.19 69 TYR A C 1
ATOM 543 O O . TYR A 1 69 ? 19.379 -7.065 0.455 1.00 82.19 69 TYR A O 1
ATOM 551 N N . LEU A 1 70 ? 18.731 -7.202 2.605 1.00 81.44 70 LEU A N 1
ATOM 552 C CA . LEU A 1 70 ? 20.015 -7.687 3.120 1.00 81.44 70 LEU A CA 1
ATOM 553 C C . LEU A 1 70 ? 20.364 -9.099 2.628 1.00 81.44 70 LEU A C 1
ATOM 555 O O . LEU A 1 70 ? 21.538 -9.401 2.435 1.00 81.44 70 LEU A O 1
ATOM 559 N N . LEU A 1 71 ? 19.366 -9.967 2.436 1.00 81.25 71 LEU A N 1
ATOM 560 C CA . LEU A 1 71 ? 19.580 -11.355 2.020 1.00 81.25 71 LEU A CA 1
ATOM 561 C C . LEU A 1 71 ? 19.854 -11.494 0.514 1.00 81.25 71 LEU A C 1
ATOM 563 O O . LEU A 1 71 ? 20.667 -12.326 0.121 1.00 81.25 71 LEU A O 1
ATOM 567 N N . PHE A 1 72 ? 19.179 -10.699 -0.320 1.00 78.81 72 PHE A N 1
ATOM 568 C CA . PHE A 1 72 ? 19.245 -10.803 -1.782 1.00 78.81 72 PHE A CA 1
ATOM 569 C C . PHE A 1 72 ? 20.101 -9.718 -2.454 1.00 78.81 72 PHE A C 1
ATOM 571 O O . PHE A 1 72 ? 20.267 -9.786 -3.668 1.00 78.81 72 PHE A O 1
ATOM 578 N N . PHE A 1 73 ? 20.659 -8.756 -1.699 1.00 70.06 73 PHE A N 1
ATOM 579 C CA . PHE A 1 73 ? 21.438 -7.624 -2.233 1.00 70.06 73 PHE A CA 1
ATOM 580 C C . PHE A 1 73 ? 20.712 -6.920 -3.388 1.00 70.06 73 PHE A C 1
ATOM 582 O O . PHE A 1 73 ? 21.237 -6.777 -4.490 1.00 70.06 73 PHE A O 1
ATOM 589 N N . PHE A 1 74 ? 19.462 -6.521 -3.148 1.00 70.44 74 PHE A N 1
ATOM 590 C CA . PHE A 1 74 ? 18.676 -5.846 -4.175 1.00 70.44 74 PHE A CA 1
ATOM 591 C C . PHE A 1 74 ? 19.251 -4.473 -4.532 1.00 70.44 74 PHE A C 1
ATOM 593 O O . PHE A 1 74 ? 19.674 -3.723 -3.654 1.00 70.44 74 PHE A O 1
ATOM 600 N N . ASP A 1 75 ? 19.189 -4.118 -5.818 1.00 76.75 75 ASP A N 1
ATOM 601 C CA . ASP A 1 75 ? 19.445 -2.752 -6.270 1.00 76.75 75 ASP A CA 1
ATOM 602 C C . ASP A 1 75 ? 18.445 -1.779 -5.624 1.00 76.75 75 ASP A C 1
ATOM 604 O O . ASP A 1 75 ? 17.267 -2.104 -5.424 1.00 76.75 75 ASP A O 1
ATOM 608 N N . GLY A 1 76 ? 18.905 -0.565 -5.302 1.00 77.06 76 GLY A N 1
ATOM 609 C CA . GLY A 1 76 ? 18.086 0.453 -4.628 1.00 77.06 76 GLY A CA 1
ATOM 610 C C . GLY A 1 76 ? 16.796 0.799 -5.384 1.00 77.06 76 GLY A C 1
ATOM 611 O O . GLY A 1 76 ? 15.760 1.043 -4.768 1.00 77.06 76 GLY A O 1
ATOM 612 N N . GLU A 1 77 ? 16.830 0.716 -6.712 1.00 82.06 77 GLU A N 1
ATOM 613 C CA . GLU A 1 77 ? 15.682 0.919 -7.602 1.00 82.06 77 GLU A CA 1
ATOM 614 C C . GLU A 1 77 ? 14.607 -0.170 -7.429 1.00 82.06 77 GLU A C 1
ATOM 616 O O . GLU A 1 77 ? 13.403 0.111 -7.380 1.00 82.06 77 GLU A O 1
ATOM 621 N N . LEU A 1 78 ? 15.016 -1.429 -7.239 1.00 82.94 78 LEU A N 1
ATOM 622 C CA . LEU A 1 78 ? 14.074 -2.515 -6.982 1.00 82.94 78 LEU A CA 1
ATOM 623 C C . LEU A 1 78 ? 13.492 -2.426 -5.567 1.00 82.94 78 LEU A C 1
ATOM 625 O O . LEU A 1 78 ? 12.305 -2.691 -5.376 1.00 82.94 78 LEU A O 1
ATOM 629 N N . PHE A 1 79 ? 14.285 -1.995 -4.583 1.00 84.69 79 PHE A N 1
ATOM 630 C CA . PHE A 1 79 ? 13.775 -1.703 -3.243 1.00 84.69 79 PHE A CA 1
ATOM 631 C C . PHE A 1 79 ? 12.689 -0.617 -3.285 1.00 84.69 79 PHE A C 1
ATOM 633 O O . PHE A 1 79 ? 11.593 -0.830 -2.766 1.00 84.69 79 PHE A O 1
ATOM 640 N N . ALA A 1 80 ? 12.946 0.499 -3.974 1.00 84.19 80 ALA A N 1
ATOM 641 C CA . ALA A 1 80 ? 11.988 1.591 -4.167 1.00 84.19 80 ALA A CA 1
ATOM 642 C C . ALA A 1 80 ? 10.702 1.155 -4.896 1.00 84.19 80 ALA A C 1
ATOM 644 O O . ALA A 1 80 ? 9.626 1.713 -4.678 1.00 84.19 80 ALA A O 1
ATOM 645 N N . THR A 1 81 ? 10.795 0.129 -5.740 1.00 85.81 81 THR A N 1
ATOM 646 C CA . THR A 1 81 ? 9.656 -0.466 -6.455 1.00 85.81 81 THR A CA 1
ATOM 647 C C . THR A 1 81 ? 8.834 -1.404 -5.563 1.00 85.81 81 THR A C 1
ATOM 649 O O . THR A 1 81 ? 7.604 -1.377 -5.562 1.00 85.81 81 THR A O 1
ATOM 652 N N . LEU A 1 82 ? 9.500 -2.255 -4.780 1.00 86.25 82 LEU A N 1
ATOM 653 C CA . LEU A 1 82 ? 8.843 -3.270 -3.953 1.00 86.25 82 LEU A CA 1
ATOM 654 C C . LEU A 1 82 ? 8.298 -2.715 -2.635 1.00 86.25 82 LEU A C 1
ATOM 656 O O . LEU A 1 82 ? 7.383 -3.305 -2.057 1.00 86.25 82 LEU A O 1
ATOM 660 N N . TYR A 1 83 ? 8.838 -1.593 -2.161 1.00 85.81 83 TYR A N 1
ATOM 661 C CA . TYR A 1 83 ? 8.431 -0.980 -0.903 1.00 85.81 83 TYR A CA 1
ATOM 662 C C . TYR A 1 83 ? 6.926 -0.644 -0.861 1.00 85.81 83 TYR A C 1
ATOM 664 O O . TYR A 1 83 ? 6.239 -1.104 0.050 1.00 85.81 83 TYR A O 1
ATOM 672 N N . PRO A 1 84 ? 6.337 0.033 -1.865 1.00 87.38 84 PRO A N 1
ATOM 673 C CA . PRO A 1 84 ? 4.900 0.290 -1.887 1.00 87.38 84 PRO A CA 1
ATOM 674 C C . PRO A 1 84 ? 4.045 -0.874 -2.442 1.00 87.38 84 PRO A C 1
ATOM 676 O O . PRO A 1 84 ? 2.950 -0.640 -2.951 1.00 87.38 84 PRO A O 1
ATOM 679 N N . LYS A 1 85 ? 4.465 -2.147 -2.344 1.00 85.44 85 LYS A N 1
ATOM 680 C CA . LYS A 1 85 ? 3.734 -3.271 -2.979 1.00 85.44 85 LYS A CA 1
ATOM 681 C C . LYS A 1 85 ? 2.320 -3.538 -2.457 1.00 85.44 85 LYS A C 1
ATOM 683 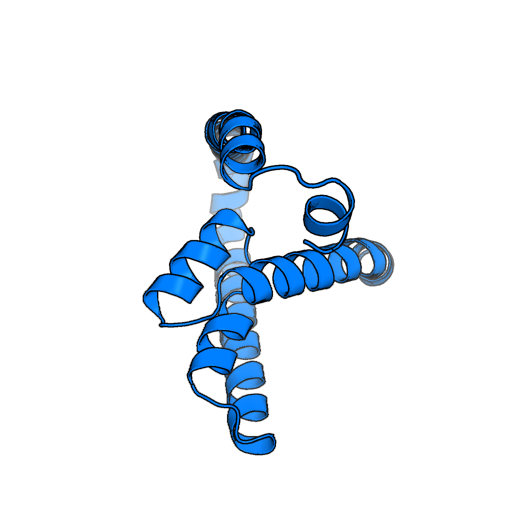O O . LYS A 1 85 ? 1.596 -4.325 -3.064 1.00 85.44 85 LYS A O 1
ATOM 688 N N . SER A 1 86 ? 1.973 -3.048 -1.269 1.00 84.25 86 SER A N 1
ATOM 689 C CA . SER A 1 86 ? 0.729 -3.394 -0.557 1.00 84.25 86 SER A CA 1
ATOM 690 C C . SER A 1 86 ? -0.185 -2.197 -0.308 1.00 84.25 86 SER A C 1
ATOM 692 O O . SER A 1 86 ? -1.091 -2.287 0.517 1.00 84.25 86 SER A O 1
ATOM 694 N N . ILE A 1 87 ? 0.047 -1.086 -1.006 1.00 86.50 87 ILE A N 1
ATOM 695 C CA . ILE A 1 87 ? -0.845 0.078 -0.996 1.00 86.50 87 ILE A CA 1
ATOM 696 C C . ILE A 1 87 ? -1.548 0.218 -2.349 1.00 86.50 87 ILE A C 1
ATOM 698 O O . ILE A 1 87 ? -1.179 -0.431 -3.325 1.00 86.50 87 ILE A O 1
ATOM 702 N N . THR A 1 88 ? -2.587 1.050 -2.411 1.00 86.38 88 THR A N 1
ATOM 703 C CA . THR A 1 88 ? -3.363 1.278 -3.637 1.00 86.38 88 THR A CA 1
ATOM 704 C C . THR A 1 88 ? -2.467 1.797 -4.761 1.00 86.38 88 THR A C 1
ATOM 706 O O . THR A 1 88 ? -1.700 2.732 -4.542 1.00 86.38 88 THR A O 1
ATOM 709 N N . THR A 1 89 ? -2.603 1.246 -5.972 1.00 86.06 89 THR A N 1
ATOM 710 C CA . THR A 1 89 ? -1.735 1.507 -7.136 1.00 86.06 89 THR A CA 1
ATOM 711 C C . THR A 1 89 ? -1.419 2.986 -7.365 1.00 86.06 89 THR A C 1
ATOM 713 O O . THR A 1 89 ? -0.258 3.329 -7.542 1.00 86.06 89 THR A O 1
ATOM 716 N N . ALA A 1 90 ? -2.419 3.872 -7.297 1.00 82.50 90 ALA A N 1
ATOM 717 C CA . ALA A 1 90 ? -2.217 5.313 -7.484 1.00 82.50 90 ALA A CA 1
ATOM 718 C C . ALA A 1 90 ? -1.250 5.931 -6.455 1.00 82.50 90 ALA A C 1
ATOM 720 O O . ALA A 1 90 ? -0.442 6.786 -6.795 1.00 82.50 90 ALA A O 1
ATOM 721 N N . ILE A 1 91 ? -1.303 5.472 -5.203 1.00 86.00 91 ILE A N 1
ATOM 722 C CA . ILE A 1 91 ? -0.393 5.916 -4.140 1.00 86.00 91 ILE A CA 1
ATOM 723 C C . ILE A 1 91 ? 0.969 5.231 -4.313 1.00 86.00 91 ILE A C 1
ATOM 725 O O . ILE A 1 91 ? 2.007 5.862 -4.135 1.00 86.00 91 ILE A O 1
ATOM 729 N N . ALA A 1 92 ? 0.974 3.950 -4.692 1.00 88.00 92 ALA A N 1
ATOM 730 C CA . ALA A 1 92 ? 2.194 3.172 -4.857 1.00 88.00 92 ALA A CA 1
ATOM 731 C C . ALA A 1 92 ? 3.119 3.725 -5.937 1.00 88.00 92 ALA A C 1
ATOM 733 O O . ALA A 1 92 ? 4.319 3.830 -5.702 1.00 88.00 92 ALA A O 1
ATOM 734 N N . VAL A 1 93 ? 2.558 4.106 -7.085 1.00 89.12 93 VAL A N 1
ATOM 735 C CA . VAL A 1 93 ? 3.311 4.701 -8.192 1.00 89.12 93 VAL A CA 1
ATOM 736 C C . VAL A 1 93 ? 3.996 5.990 -7.736 1.00 89.12 93 VAL A C 1
ATOM 738 O O . VAL A 1 93 ? 5.212 6.072 -7.842 1.00 89.12 93 VAL A O 1
ATOM 741 N N . GLY A 1 94 ? 3.270 6.922 -7.107 1.00 86.50 94 GLY A N 1
ATOM 742 C CA . GLY A 1 94 ? 3.865 8.182 -6.638 1.00 86.50 94 GLY A CA 1
ATOM 743 C C . GLY A 1 94 ? 4.921 8.007 -5.538 1.00 86.50 94 GLY A C 1
ATOM 744 O O . GLY A 1 94 ? 5.936 8.704 -5.531 1.00 86.50 94 GLY A O 1
ATOM 745 N N . VAL A 1 95 ? 4.728 7.053 -4.615 1.00 88.25 95 VAL A N 1
ATOM 746 C CA . VAL A 1 95 ? 5.738 6.725 -3.589 1.00 88.25 95 VAL A CA 1
ATOM 747 C C . VAL A 1 95 ? 6.974 6.089 -4.222 1.00 88.25 95 VAL A C 1
ATOM 749 O O . VAL A 1 95 ? 8.091 6.429 -3.846 1.00 88.25 95 VAL A O 1
ATOM 752 N N . SER A 1 96 ? 6.785 5.183 -5.180 1.00 89.06 96 SER A N 1
ATOM 753 C CA . SER A 1 96 ? 7.884 4.527 -5.884 1.00 89.06 96 SER A CA 1
ATOM 754 C C . SER A 1 96 ? 8.696 5.522 -6.708 1.00 89.06 96 SER A C 1
ATOM 756 O O . SER A 1 96 ? 9.915 5.542 -6.587 1.00 89.06 96 SER A O 1
ATOM 758 N N . GLU A 1 97 ? 8.031 6.401 -7.460 1.00 87.88 97 GLU A N 1
ATOM 759 C CA . GLU A 1 97 ? 8.658 7.463 -8.253 1.00 87.88 97 GLU A CA 1
ATOM 760 C C . GLU A 1 97 ? 9.475 8.411 -7.362 1.00 87.88 97 GLU A C 1
ATOM 762 O O . GLU A 1 97 ? 10.644 8.679 -7.635 1.00 87.88 97 GLU A O 1
ATOM 767 N N . SER A 1 98 ? 8.913 8.820 -6.218 1.00 87.81 98 SER A N 1
ATOM 768 C CA . SER A 1 98 ? 9.610 9.664 -5.232 1.00 87.81 98 SER A CA 1
ATOM 769 C C . SER A 1 98 ? 10.867 9.008 -4.645 1.00 87.81 98 SER A C 1
ATOM 771 O O . SER A 1 98 ? 11.769 9.704 -4.180 1.00 87.81 98 SER A O 1
ATOM 773 N N . LEU A 1 99 ? 10.925 7.674 -4.636 1.00 85.69 99 LEU A N 1
ATOM 774 C CA . LEU A 1 99 ? 12.060 6.882 -4.158 1.00 85.69 99 LEU A CA 1
ATOM 775 C C . LEU A 1 99 ? 13.006 6.444 -5.294 1.00 85.69 99 LEU A C 1
ATOM 777 O O . LEU A 1 99 ? 14.003 5.780 -5.014 1.00 85.69 99 LEU A O 1
ATOM 781 N N . GLY A 1 100 ? 12.722 6.812 -6.550 1.00 85.00 100 GLY A N 1
ATOM 782 C CA . GLY A 1 100 ? 13.513 6.432 -7.724 1.00 85.00 100 GLY A CA 1
ATOM 783 C C . GLY A 1 100 ? 13.282 4.996 -8.207 1.00 85.00 100 GLY A C 1
ATOM 784 O O . GLY A 1 100 ? 14.213 4.369 -8.698 1.00 85.00 100 GLY A O 1
ATOM 785 N N . GLY A 1 101 ? 12.081 4.448 -8.010 1.00 83.88 101 GLY A N 1
ATOM 786 C CA . GLY A 1 101 ? 11.684 3.116 -8.472 1.00 83.88 101 GLY A CA 1
ATOM 787 C C . GLY A 1 101 ? 11.050 3.098 -9.868 1.00 83.88 101 GLY A C 1
ATOM 788 O O . GLY A 1 101 ? 10.759 4.130 -10.469 1.00 83.88 101 GLY A O 1
ATOM 789 N N . LEU A 1 102 ? 10.793 1.892 -10.376 1.00 87.69 102 LEU A N 1
ATOM 790 C CA . LEU A 1 102 ? 10.240 1.654 -11.709 1.00 87.69 102 LEU A CA 1
ATOM 791 C C . LEU A 1 102 ? 8.710 1.587 -11.669 1.00 87.69 102 LEU A C 1
ATOM 793 O O . LEU A 1 102 ? 8.135 0.565 -11.292 1.00 87.69 102 LEU A O 1
ATOM 797 N N . GLU A 1 103 ? 8.032 2.628 -12.152 1.00 84.75 103 GLU A N 1
ATOM 798 C CA . GLU A 1 103 ? 6.562 2.727 -12.125 1.00 84.75 103 GLU A CA 1
ATOM 799 C C . GLU A 1 103 ? 5.853 1.504 -12.724 1.00 84.75 103 GLU A C 1
ATOM 801 O O . GLU A 1 103 ? 4.948 0.927 -12.116 1.00 84.75 103 GLU A O 1
ATOM 806 N N . SER A 1 104 ? 6.296 1.063 -13.907 1.00 85.00 104 SER A N 1
ATOM 807 C CA . SER A 1 104 ? 5.698 -0.079 -14.613 1.00 85.00 104 SER A CA 1
ATOM 808 C C . SER A 1 104 ? 5.773 -1.371 -13.794 1.00 85.00 104 SER A C 1
ATOM 810 O O . SER A 1 104 ? 4.841 -2.180 -13.813 1.00 85.00 104 SER A O 1
ATOM 812 N N . LEU A 1 105 ? 6.869 -1.564 -13.057 1.00 87.19 105 LEU A N 1
ATOM 813 C CA . LEU A 1 105 ? 7.057 -2.737 -12.213 1.00 87.19 105 LEU A CA 1
ATOM 814 C C . LEU A 1 105 ? 6.259 -2.606 -10.910 1.00 87.19 105 LEU A C 1
ATOM 816 O O . LEU A 1 105 ? 5.632 -3.576 -10.487 1.00 87.19 105 LEU A O 1
ATOM 820 N N . THR A 1 106 ? 6.187 -1.408 -10.331 1.00 88.31 106 THR A N 1
ATOM 821 C CA . THR A 1 106 ? 5.359 -1.107 -9.156 1.00 88.31 106 THR A CA 1
ATOM 822 C C . THR A 1 106 ? 3.895 -1.455 -9.405 1.00 88.31 106 THR A C 1
ATOM 824 O O . THR A 1 106 ? 3.288 -2.170 -8.606 1.00 88.31 106 THR A O 1
ATOM 827 N N . VAL A 1 107 ? 3.332 -1.045 -10.548 1.00 88.31 107 VAL A N 1
ATOM 828 C CA . VAL A 1 107 ? 1.951 -1.396 -10.923 1.00 88.31 107 VAL A CA 1
ATOM 829 C C . VAL A 1 107 ? 1.768 -2.912 -11.002 1.00 88.31 107 VAL A C 1
ATOM 831 O O . VAL A 1 107 ? 0.810 -3.446 -10.439 1.00 88.31 107 VAL A O 1
ATOM 834 N N . ALA A 1 108 ? 2.685 -3.620 -11.665 1.00 88.88 108 ALA A N 1
ATOM 835 C CA . ALA A 1 108 ? 2.600 -5.070 -11.818 1.00 88.88 108 ALA A CA 1
ATOM 836 C C . ALA A 1 108 ? 2.630 -5.796 -10.463 1.00 88.88 108 ALA A C 1
ATOM 838 O O . ALA A 1 108 ? 1.806 -6.679 -10.212 1.00 88.88 108 ALA A O 1
ATOM 839 N N . VAL A 1 109 ? 3.541 -5.397 -9.572 1.00 89.38 109 VAL A N 1
ATOM 840 C CA . VAL A 1 109 ? 3.688 -6.004 -8.247 1.00 89.38 109 VAL A CA 1
ATOM 841 C C . VAL A 1 109 ? 2.463 -5.720 -7.377 1.00 89.38 109 VAL A C 1
ATOM 843 O O . VAL A 1 109 ? 1.959 -6.650 -6.754 1.00 89.38 109 VAL A O 1
ATOM 846 N N . VAL A 1 110 ? 1.948 -4.487 -7.358 1.00 90.62 110 VAL A N 1
ATOM 847 C CA . VAL A 1 110 ? 0.758 -4.111 -6.571 1.00 90.62 110 VAL A CA 1
ATOM 848 C C . VAL A 1 110 ? -0.490 -4.868 -7.026 1.00 90.62 110 VAL A C 1
ATOM 850 O O . VAL A 1 110 ? -1.273 -5.343 -6.204 1.00 90.62 110 VAL A O 1
ATOM 853 N N . VAL A 1 111 ? -0.685 -5.021 -8.337 1.00 90.38 111 VAL A N 1
ATOM 854 C CA . VAL A 1 111 ? -1.811 -5.802 -8.869 1.00 90.38 111 VAL A CA 1
ATOM 855 C C . VAL A 1 111 ? -1.664 -7.273 -8.486 1.00 90.38 111 VAL A C 1
ATOM 857 O O . VAL A 1 111 ? -2.621 -7.887 -8.017 1.00 90.38 111 VAL A O 1
ATOM 860 N N . PHE A 1 112 ? -0.464 -7.836 -8.634 1.00 90.62 112 PHE A N 1
ATOM 861 C CA . PHE A 1 112 ? -0.197 -9.228 -8.284 1.00 90.62 112 PHE A CA 1
ATOM 862 C C . PHE A 1 112 ? -0.442 -9.511 -6.796 1.00 90.62 112 PHE A C 1
ATOM 864 O O . PHE A 1 112 ? -1.157 -10.452 -6.446 1.00 90.62 112 PHE A O 1
ATOM 871 N N . THR A 1 113 ? 0.100 -8.678 -5.906 1.00 88.81 113 THR A N 1
ATOM 872 C CA . THR A 1 113 ? -0.105 -8.806 -4.457 1.00 88.81 113 THR A CA 1
ATOM 873 C C . THR A 1 113 ? -1.564 -8.581 -4.069 1.00 88.81 113 THR A C 1
ATOM 875 O O . THR A 1 113 ? -2.067 -9.299 -3.206 1.00 88.81 113 THR A O 1
ATOM 878 N N . GLY A 1 114 ? -2.254 -7.639 -4.717 1.00 87.31 114 GLY A N 1
ATOM 879 C CA . GLY A 1 114 ? -3.675 -7.371 -4.508 1.00 87.31 114 GLY A CA 1
ATOM 880 C C . GLY A 1 114 ? -4.559 -8.564 -4.872 1.00 87.31 114 GLY A C 1
ATOM 881 O O . GLY A 1 114 ? -5.412 -8.955 -4.077 1.00 87.31 114 GLY A O 1
ATOM 882 N N . ILE A 1 115 ? -4.316 -9.196 -6.025 1.00 91.12 115 ILE A N 1
ATOM 883 C CA . ILE A 1 115 ? -5.048 -10.396 -6.462 1.00 91.12 115 ILE A CA 1
ATOM 884 C C . ILE A 1 115 ? -4.813 -11.556 -5.492 1.00 91.12 115 ILE A C 1
ATOM 886 O O . ILE A 1 115 ? -5.770 -12.199 -5.061 1.00 91.12 115 ILE A O 1
ATOM 890 N N . LEU A 1 116 ? -3.558 -11.808 -5.104 1.00 90.25 116 LEU A N 1
ATOM 891 C CA . LEU A 1 116 ? -3.238 -12.857 -4.131 1.00 90.25 116 LEU A CA 1
ATOM 892 C C . LEU A 1 116 ? -3.898 -12.599 -2.773 1.00 90.25 116 LEU A C 1
ATOM 894 O O . LEU A 1 116 ? -4.463 -13.515 -2.178 1.00 90.25 116 LEU A O 1
ATOM 898 N N . GLY A 1 117 ? -3.861 -11.354 -2.296 1.00 86.69 117 GLY A N 1
ATOM 899 C CA . GLY A 1 117 ? -4.512 -10.952 -1.053 1.00 86.69 117 GLY A CA 1
ATOM 900 C C . GLY A 1 117 ? -6.025 -11.152 -1.100 1.00 86.69 117 GLY A C 1
ATOM 901 O O . GLY A 1 117 ? -6.595 -11.702 -0.161 1.00 86.69 117 GLY A O 1
ATOM 902 N N . ALA A 1 118 ? -6.672 -10.779 -2.205 1.00 88.12 118 ALA A N 1
ATOM 903 C CA . ALA A 1 118 ? -8.107 -10.973 -2.397 1.00 88.12 118 ALA A CA 1
ATOM 904 C C . ALA A 1 118 ? -8.498 -12.458 -2.501 1.00 88.12 118 ALA A C 1
ATOM 906 O O . ALA A 1 118 ? -9.555 -12.845 -2.009 1.00 88.12 118 ALA A O 1
ATOM 907 N N . ALA A 1 119 ? -7.647 -13.293 -3.103 1.00 90.88 119 ALA A N 1
ATOM 908 C CA . ALA A 1 119 ? -7.894 -14.726 -3.241 1.00 90.88 119 ALA A CA 1
ATOM 909 C C . ALA A 1 119 ? -7.701 -15.494 -1.921 1.00 90.88 119 ALA A C 1
ATOM 911 O O . ALA A 1 119 ? -8.500 -16.366 -1.588 1.00 90.88 119 ALA A O 1
ATOM 912 N N . ILE A 1 120 ? -6.643 -15.179 -1.165 1.00 90.94 120 ILE A N 1
ATOM 913 C CA . ILE A 1 120 ? -6.259 -15.919 0.050 1.00 90.94 120 ILE A CA 1
ATOM 914 C C . ILE A 1 120 ? -6.947 -15.348 1.298 1.00 90.94 120 ILE A C 1
ATOM 916 O O . ILE A 1 120 ? -7.312 -16.098 2.204 1.00 90.94 120 ILE A O 1
ATOM 920 N N . GLY A 1 121 ? -7.142 -14.028 1.351 1.00 84.81 121 GLY A N 1
ATOM 921 C CA . GLY A 1 121 ? -7.622 -13.295 2.525 1.00 84.81 121 GLY A CA 1
ATOM 922 C C . GLY A 1 121 ? -8.918 -13.845 3.129 1.00 84.81 121 GLY A C 1
ATOM 923 O O . GLY A 1 121 ? -8.917 -14.175 4.317 1.00 84.81 121 GLY A O 1
ATOM 924 N N . PRO A 1 122 ? -10.003 -14.022 2.347 1.00 86.19 122 PRO A N 1
ATOM 925 C CA . 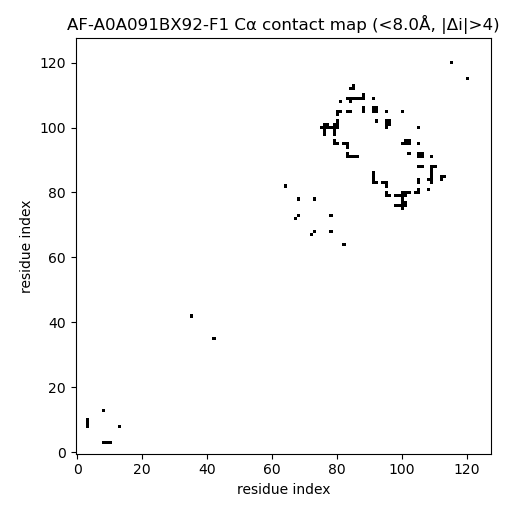PRO A 1 122 ? -11.249 -14.587 2.861 1.00 86.19 122 PRO A CA 1
ATOM 926 C C . PRO A 1 122 ? -11.057 -15.972 3.488 1.00 86.19 122 PRO A C 1
ATOM 928 O O . PRO A 1 122 ? -11.598 -16.238 4.555 1.00 86.19 122 PRO A O 1
ATOM 931 N N . GLY A 1 123 ? -10.231 -16.834 2.887 1.00 84.38 123 GLY A N 1
ATOM 932 C CA . GLY A 1 123 ? -9.958 -18.175 3.415 1.00 84.38 123 GLY A CA 1
ATOM 933 C C . GLY A 1 123 ? -9.194 -18.184 4.744 1.00 84.38 123 GLY A C 1
ATOM 934 O O . GLY A 1 123 ? -9.296 -19.148 5.499 1.00 84.38 123 GLY A O 1
ATOM 935 N N . LEU A 1 124 ? -8.450 -17.117 5.044 1.00 81.56 124 LEU A N 1
ATOM 936 C CA . LEU A 1 124 ? -7.647 -16.995 6.261 1.00 81.56 124 LEU A CA 1
ATOM 937 C C . LEU A 1 124 ? -8.429 -16.349 7.416 1.00 81.56 124 LEU A C 1
ATOM 939 O O . LEU A 1 124 ? -8.223 -16.714 8.569 1.00 81.56 124 LEU A O 1
ATOM 943 N N . VAL A 1 125 ? -9.346 -15.426 7.103 1.00 77.94 125 VAL A N 1
ATOM 944 C CA . VAL A 1 125 ? -10.171 -14.709 8.093 1.00 77.94 125 VAL A CA 1
ATOM 945 C C . VAL A 1 125 ? -11.449 -15.477 8.451 1.00 77.94 125 VAL A C 1
ATOM 947 O O . VAL A 1 125 ? -11.851 -15.470 9.608 1.00 77.94 125 VAL A O 1
ATOM 950 N N . LEU A 1 126 ? -12.071 -16.192 7.505 1.00 65.25 126 LEU A N 1
ATOM 951 C CA . LEU A 1 126 ? -13.347 -16.901 7.721 1.00 65.25 126 LEU A CA 1
ATOM 952 C C . LEU A 1 126 ? -13.215 -18.223 8.508 1.00 65.25 126 LEU A C 1
ATOM 954 O O . LEU A 1 126 ? -14.161 -19.007 8.553 1.00 65.25 126 LEU A O 1
ATOM 958 N N . LYS A 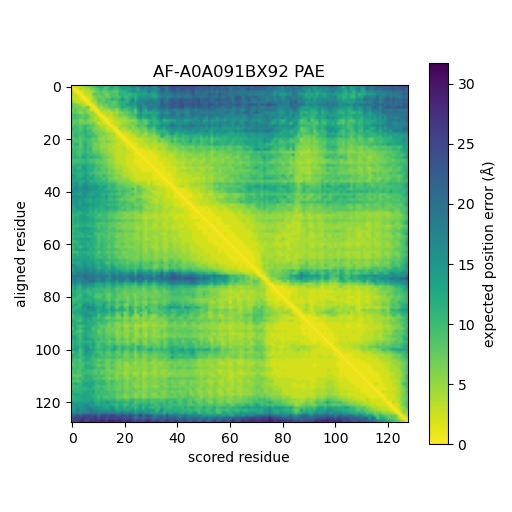1 127 ? -12.054 -18.493 9.120 1.00 50.88 127 LYS A N 1
ATOM 959 C CA . LYS A 1 127 ? -11.804 -19.689 9.944 1.00 50.88 127 LYS A CA 1
ATOM 960 C C . LYS A 1 127 ? -11.739 -19.391 11.455 1.00 50.88 127 LYS A C 1
ATOM 962 O O . LYS A 1 127 ? -11.183 -20.202 12.194 1.00 50.88 127 LYS A O 1
ATOM 967 N N . SER A 1 128 ? -12.284 -18.263 11.920 1.00 44.44 128 SER A N 1
ATOM 968 C CA . SER A 1 128 ? -12.419 -17.936 13.350 1.00 44.44 128 SER A CA 1
ATOM 969 C C . SER A 1 128 ? -13.864 -17.731 13.763 1.00 44.44 128 SER A C 1
ATOM 971 O O . SER A 1 128 ? -14.638 -17.178 12.955 1.00 44.44 128 SER A O 1
#

Foldseek 3Di:
DVVCVVVVPPVVVVVVVCVVVVVVVVVVVVVVVVVCVVCVVVCVVCVPVVVVVVVVVLVVLVVVLVVVCVVVVDDQQVSLLCSLLADDLVVSLVSSVVSNHDSVSSNVSNVVVVVVCVVCVCVVVVPD

InterPro domains:
  IPR007300 CidB/LrgB family [PF04172] (1-124)
  IPR007300 CidB/LrgB family [PTHR30249] (18-124)